Protein AF-A0A917CHM8-F1 (afdb_monomer_lite)

Structure (mmCIF, N/CA/C/O backbone):
data_AF-A0A917CHM8-F1
#
_entry.id   AF-A0A917CHM8-F1
#
loop_
_atom_site.group_PDB
_atom_site.id
_atom_site.type_symbol
_atom_site.label_atom_id
_atom_site.label_alt_id
_atom_site.label_comp_id
_atom_site.label_asym_id
_atom_site.label_entity_id
_atom_site.label_seq_id
_atom_site.pdbx_PDB_ins_code
_atom_site.Cartn_x
_atom_site.Cartn_y
_atom_site.Cartn_z
_atom_site.occupancy
_atom_site.B_iso_or_equiv
_atom_site.auth_seq_id
_atom_site.auth_comp_id
_atom_site.auth_asym_id
_atom_site.auth_atom_id
_atom_site.pdbx_PDB_model_num
ATOM 1 N N . MET A 1 1 ? -45.037 21.610 4.551 1.00 57.22 1 MET A N 1
ATOM 2 C CA . MET A 1 1 ? -44.142 21.256 3.425 1.00 57.22 1 MET A CA 1
ATOM 3 C C . MET A 1 1 ? -42.788 20.713 3.925 1.00 57.22 1 MET A C 1
ATOM 5 O O . MET A 1 1 ? -41.813 20.756 3.195 1.00 57.22 1 MET A O 1
ATOM 9 N N . GLU A 1 2 ? -42.733 20.136 5.136 1.00 64.31 2 GLU A N 1
ATOM 10 C CA . GLU A 1 2 ? -41.495 19.775 5.859 1.00 64.31 2 GLU A CA 1
ATOM 11 C C . GLU A 1 2 ? -41.198 18.253 6.057 1.00 64.31 2 GLU A C 1
ATOM 13 O O . GLU A 1 2 ? -40.386 17.931 6.912 1.00 64.31 2 GLU A O 1
ATOM 18 N N . PRO A 1 3 ? -41.787 17.264 5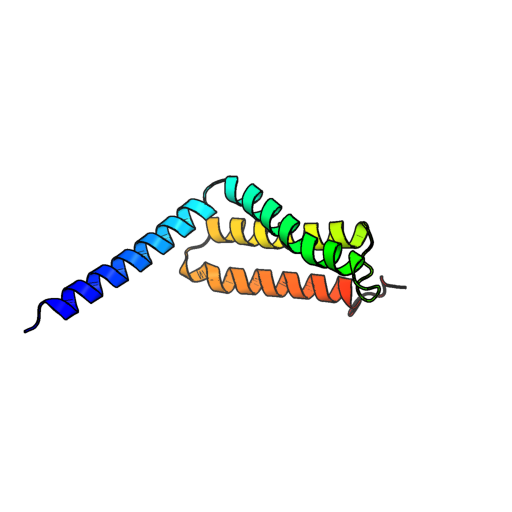.339 1.00 74.00 3 PRO A N 1
ATOM 19 C CA . PRO A 1 3 ? -41.425 15.851 5.559 1.00 74.00 3 PRO A CA 1
ATOM 20 C C . PRO A 1 3 ? -40.211 15.370 4.738 1.00 74.00 3 PRO A C 1
ATOM 22 O O . PRO A 1 3 ? -39.499 14.469 5.168 1.00 74.00 3 PRO A O 1
ATOM 25 N N . ALA A 1 4 ? -39.931 15.963 3.571 1.00 66.94 4 ALA A N 1
ATOM 26 C CA . ALA A 1 4 ? -38.923 15.436 2.641 1.00 66.94 4 ALA A CA 1
ATOM 27 C C . ALA A 1 4 ? -37.469 15.631 3.121 1.00 66.94 4 ALA A C 1
ATOM 29 O O . ALA A 1 4 ? -36.630 14.752 2.931 1.00 66.94 4 ALA A O 1
ATOM 30 N N . ALA A 1 5 ? -37.175 16.756 3.781 1.00 64.06 5 ALA A N 1
ATOM 31 C CA . ALA A 1 5 ? -35.830 17.060 4.274 1.00 64.06 5 ALA A CA 1
ATOM 32 C C . ALA A 1 5 ? -35.411 16.147 5.444 1.00 64.06 5 ALA A C 1
ATOM 34 O O . ALA A 1 5 ? -34.264 15.705 5.504 1.00 64.06 5 ALA A O 1
ATOM 35 N N . ALA A 1 6 ? -36.347 15.802 6.336 1.00 66.56 6 ALA A N 1
ATOM 36 C CA . ALA A 1 6 ? -36.086 14.915 7.469 1.00 66.56 6 ALA A CA 1
ATOM 37 C C . ALA A 1 6 ? -35.849 13.458 7.026 1.00 66.56 6 ALA A C 1
ATOM 39 O O . ALA A 1 6 ? -34.956 12.788 7.545 1.00 66.56 6 ALA A O 1
ATOM 40 N N . THR A 1 7 ? -36.595 12.976 6.026 1.00 72.50 7 THR A N 1
ATOM 41 C CA . THR A 1 7 ? -36.411 11.625 5.470 1.00 72.50 7 THR A CA 1
ATOM 42 C C . THR A 1 7 ? -35.063 11.470 4.761 1.00 72.50 7 THR A C 1
ATOM 44 O O . THR A 1 7 ? -34.392 10.460 4.964 1.00 72.50 7 THR A O 1
ATOM 47 N N . ALA A 1 8 ? -34.627 12.478 3.997 1.00 67.38 8 ALA A N 1
ATOM 48 C CA . ALA A 1 8 ? -33.329 12.455 3.317 1.00 67.38 8 ALA A CA 1
ATOM 49 C C . ALA A 1 8 ? -32.142 12.499 4.299 1.00 67.38 8 ALA A C 1
ATOM 51 O O . ALA A 1 8 ? -31.131 11.831 4.091 1.00 67.38 8 ALA A O 1
ATOM 52 N N . ALA A 1 9 ? -32.263 13.242 5.405 1.00 69.12 9 ALA A N 1
ATOM 53 C CA . ALA A 1 9 ? -31.219 13.288 6.427 1.00 69.12 9 ALA A CA 1
ATOM 54 C C . ALA A 1 9 ? -31.016 11.922 7.112 1.00 69.12 9 ALA A C 1
ATOM 56 O O . ALA A 1 9 ? -29.873 11.500 7.302 1.00 69.12 9 ALA A O 1
ATOM 57 N N . HIS A 1 10 ? -32.107 11.210 7.426 1.00 69.62 10 HIS A N 1
ATOM 58 C CA . HIS A 1 10 ? -32.069 9.875 8.035 1.00 69.62 10 HIS A CA 1
ATOM 59 C C . HIS A 1 10 ? -31.523 8.787 7.098 1.00 69.62 10 HIS A C 1
ATOM 61 O O . HIS A 1 10 ? -30.826 7.882 7.562 1.00 69.62 10 HIS A O 1
ATOM 67 N N . SER A 1 11 ? -31.800 8.860 5.791 1.00 69.50 11 SER A N 1
ATOM 68 C CA . SER A 1 11 ? -31.270 7.883 4.830 1.00 69.50 11 SER A CA 1
ATOM 69 C C . SER A 1 11 ? -29.759 8.032 4.639 1.00 69.50 11 SER A C 1
ATOM 71 O O . SER A 1 11 ? -29.042 7.037 4.687 1.00 69.50 11 SER A O 1
ATOM 73 N N . VAL A 1 12 ? -29.253 9.265 4.534 1.00 73.19 12 VAL A N 1
ATOM 74 C CA . VAL A 1 12 ? -27.811 9.538 4.373 1.00 73.19 12 VAL A CA 1
ATOM 75 C C . VAL A 1 12 ? -27.007 9.107 5.608 1.00 73.19 12 VAL A C 1
ATOM 77 O O . VAL A 1 12 ? -25.908 8.562 5.485 1.00 73.19 12 VAL A O 1
ATOM 80 N N . THR A 1 13 ? -27.556 9.278 6.817 1.00 78.88 13 THR A N 1
ATOM 81 C CA . THR A 1 13 ? -26.904 8.784 8.047 1.00 78.88 13 THR A CA 1
ATOM 82 C C . THR A 1 13 ? -26.919 7.258 8.142 1.00 78.88 13 THR A C 1
ATOM 84 O O . THR A 1 13 ? -25.944 6.664 8.615 1.00 78.88 13 THR A O 1
ATOM 87 N N . ALA A 1 14 ? -27.986 6.607 7.673 1.00 80.06 14 ALA A N 1
ATOM 88 C CA . ALA A 1 14 ? -28.068 5.150 7.640 1.00 80.06 14 ALA A CA 1
ATOM 89 C C . ALA A 1 14 ? -27.047 4.553 6.659 1.00 80.06 14 ALA A C 1
ATOM 91 O O . ALA A 1 14 ? -26.322 3.630 7.029 1.00 80.06 14 ALA A O 1
ATOM 92 N N . GLU A 1 15 ? -26.915 5.118 5.457 1.00 79.38 15 GLU A N 1
ATOM 93 C CA . GLU A 1 15 ? -25.920 4.696 4.463 1.00 79.38 15 GLU A CA 1
ATOM 94 C C . GLU A 1 15 ? -24.488 4.820 4.994 1.00 79.38 15 GLU A C 1
ATOM 96 O O . GLU A 1 15 ? -23.721 3.858 4.928 1.00 79.38 15 GLU A O 1
ATOM 101 N N . GLY A 1 16 ? -24.140 5.953 5.614 1.00 77.56 16 GLY A N 1
ATOM 102 C CA . GLY A 1 16 ? -22.827 6.131 6.242 1.00 77.56 16 GLY A CA 1
ATOM 103 C C . GLY A 1 16 ? -22.544 5.088 7.330 1.00 77.56 16 GLY A C 1
ATOM 104 O O . GLY A 1 16 ? -21.461 4.502 7.375 1.00 77.56 16 GLY A O 1
ATOM 105 N N . THR A 1 17 ? -23.542 4.787 8.164 1.00 82.88 17 THR A N 1
ATOM 106 C CA . THR A 1 17 ? -23.425 3.772 9.224 1.00 82.88 17 THR A CA 1
ATOM 107 C C . THR A 1 17 ? -23.243 2.364 8.652 1.00 82.88 17 THR A C 1
ATOM 109 O O . THR A 1 17 ? -22.406 1.596 9.134 1.00 82.88 17 THR A O 1
ATOM 112 N N . LEU A 1 18 ? -23.985 2.023 7.594 1.00 85.50 18 LEU A N 1
ATOM 113 C CA . LEU A 1 18 ? -23.887 0.730 6.914 1.00 85.50 18 LEU A CA 1
ATOM 114 C C . LEU A 1 18 ? -22.521 0.539 6.248 1.00 85.50 18 LEU A C 1
ATOM 116 O O . LEU A 1 18 ? -21.941 -0.544 6.344 1.00 85.50 18 LEU A O 1
ATOM 120 N N . MET A 1 19 ? -21.977 1.588 5.630 1.00 83.56 19 MET A N 1
ATOM 121 C CA . MET A 1 19 ? -20.655 1.555 4.999 1.00 83.56 19 MET A CA 1
ATOM 122 C C . MET A 1 19 ? -19.541 1.334 6.027 1.00 83.56 19 MET A C 1
ATOM 124 O O . MET A 1 19 ? -18.660 0.496 5.820 1.00 83.56 19 MET A O 1
ATOM 128 N N . ILE A 1 20 ? -19.611 2.010 7.175 1.00 81.31 20 ILE A N 1
ATOM 129 C CA . ILE A 1 20 ? -18.669 1.820 8.287 1.00 81.31 20 ILE A CA 1
ATOM 130 C C . ILE A 1 20 ? -18.762 0.392 8.849 1.00 81.31 20 ILE A C 1
ATOM 132 O O . ILE A 1 20 ? -17.741 -0.269 9.065 1.00 81.31 20 ILE A O 1
ATOM 136 N N . ALA A 1 21 ? -19.979 -0.129 9.028 1.00 81.38 21 ALA A N 1
ATOM 137 C CA . ALA A 1 21 ? -20.197 -1.496 9.496 1.00 81.38 21 ALA A CA 1
ATOM 138 C C . ALA A 1 21 ? -19.661 -2.544 8.504 1.00 81.38 21 ALA A C 1
ATOM 140 O O . ALA A 1 21 ? -19.018 -3.516 8.915 1.00 81.38 21 ALA A O 1
ATOM 141 N N . ALA A 1 22 ? -19.866 -2.339 7.200 1.00 81.06 22 ALA A N 1
ATOM 142 C CA . ALA A 1 22 ? -19.322 -3.197 6.151 1.00 81.06 22 ALA A CA 1
ATOM 143 C C . ALA A 1 22 ? -17.785 -3.167 6.134 1.00 81.06 22 ALA A C 1
ATOM 145 O O . ALA A 1 22 ? -17.151 -4.225 6.086 1.00 81.06 22 ALA A O 1
ATOM 146 N N . ALA A 1 23 ? -17.181 -1.983 6.261 1.00 78.75 23 ALA A N 1
ATOM 147 C CA . ALA A 1 23 ? -15.732 -1.826 6.361 1.00 78.75 23 ALA A CA 1
ATOM 148 C C . ALA A 1 23 ? -15.163 -2.546 7.598 1.00 78.75 23 ALA A C 1
ATOM 150 O O . ALA A 1 23 ? -14.188 -3.288 7.484 1.00 78.75 23 ALA A O 1
ATOM 151 N N . ASN A 1 24 ? -15.807 -2.421 8.764 1.00 80.94 24 ASN A N 1
ATOM 152 C CA . ASN A 1 24 ? -15.432 -3.172 9.968 1.00 80.94 24 ASN A CA 1
ATOM 153 C C . ASN A 1 24 ? -15.507 -4.681 9.755 1.00 80.94 24 ASN A C 1
ATOM 155 O O . ASN A 1 24 ? -14.577 -5.408 10.109 1.00 80.94 24 ASN A O 1
ATOM 159 N N . LYS A 1 25 ? -16.592 -5.153 9.136 1.00 82.12 25 LYS A N 1
ATOM 160 C CA . LYS A 1 25 ? -16.796 -6.575 8.850 1.00 82.12 25 LYS A CA 1
ATOM 161 C C . LYS A 1 25 ? -15.710 -7.135 7.933 1.00 82.12 25 LYS A C 1
ATOM 163 O O . LYS A 1 25 ? -15.257 -8.256 8.157 1.00 82.12 25 LYS A O 1
ATOM 168 N N . LEU A 1 26 ? -15.279 -6.366 6.933 1.00 81.00 26 LEU A N 1
ATOM 169 C CA . LEU A 1 26 ? -14.166 -6.735 6.055 1.00 81.00 26 LEU A CA 1
ATOM 170 C C . LEU A 1 26 ? -12.841 -6.782 6.824 1.00 81.00 26 LEU A C 1
ATOM 172 O O . LEU A 1 26 ? -12.155 -7.800 6.774 1.00 81.00 26 LEU A O 1
ATOM 176 N N . LEU A 1 27 ? -12.514 -5.736 7.589 1.00 79.44 27 LEU A N 1
ATOM 177 C CA . LEU A 1 27 ? -11.254 -5.644 8.338 1.00 79.44 27 LEU A CA 1
ATOM 178 C C . LEU A 1 27 ? -11.096 -6.751 9.390 1.00 79.44 27 LEU A C 1
ATOM 180 O O . LEU A 1 27 ? -9.992 -7.268 9.578 1.00 79.44 27 LEU A O 1
ATOM 184 N N . MET A 1 28 ? -12.177 -7.138 10.069 1.00 81.62 28 MET A N 1
ATOM 185 C CA . MET A 1 28 ? -12.150 -8.141 11.144 1.00 81.62 28 MET A CA 1
ATOM 186 C C . MET A 1 28 ? -12.064 -9.586 10.636 1.00 81.62 28 MET A C 1
ATOM 188 O 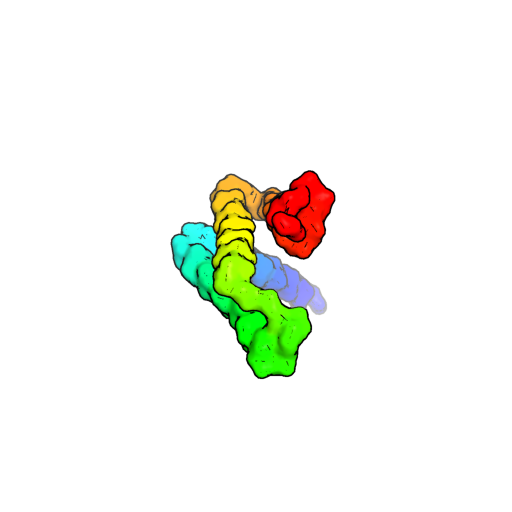O . MET A 1 28 ? -11.762 -10.490 11.412 1.00 81.62 28 MET A O 1
ATOM 192 N N . HIS A 1 29 ? -12.301 -9.833 9.347 1.00 84.81 29 HIS A N 1
ATOM 193 C CA . HIS A 1 29 ? -12.309 -11.181 8.794 1.00 84.81 29 HIS A CA 1
ATOM 194 C C . HIS A 1 29 ? -10.942 -11.552 8.198 1.00 84.81 29 HIS A C 1
ATOM 196 O O . HIS A 1 29 ? -10.310 -10.749 7.518 1.00 84.81 29 HIS A O 1
ATOM 202 N N . ASN A 1 30 ? -10.477 -12.791 8.384 1.00 88.12 30 ASN A N 1
ATOM 203 C CA . ASN A 1 30 ? -9.152 -13.213 7.896 1.00 88.12 30 ASN A CA 1
ATOM 204 C C . ASN A 1 30 ? -9.020 -13.214 6.363 1.00 88.12 30 ASN A C 1
ATOM 206 O O . ASN A 1 30 ? -7.909 -13.126 5.850 1.00 88.12 30 ASN A O 1
ATOM 210 N N . ARG A 1 31 ? -10.140 -13.216 5.625 1.00 88.00 31 ARG A N 1
ATOM 211 C CA . ARG A 1 31 ? -10.141 -13.044 4.158 1.00 88.00 31 ARG A CA 1
ATOM 212 C C . ARG A 1 31 ? -9.556 -11.704 3.717 1.00 88.00 31 ARG A C 1
ATOM 214 O O . ARG A 1 31 ? -9.163 -11.599 2.563 1.00 88.00 31 ARG A O 1
ATOM 221 N N . VAL A 1 32 ? -9.472 -10.703 4.598 1.00 91.56 32 VAL A N 1
ATOM 222 C CA . VAL A 1 32 ? -8.840 -9.419 4.266 1.00 91.56 32 VAL A CA 1
ATOM 223 C C . VAL A 1 32 ? -7.391 -9.598 3.810 1.00 91.56 32 VAL A C 1
ATOM 225 O O . VAL A 1 32 ? -6.972 -8.916 2.888 1.00 91.56 32 VAL A O 1
ATOM 228 N N . PHE A 1 33 ? -6.654 -10.564 4.370 1.00 91.31 33 PHE A N 1
ATOM 229 C CA . PHE A 1 33 ? -5.278 -10.844 3.955 1.00 91.31 33 PHE A CA 1
ATOM 230 C C . PHE A 1 33 ? -5.211 -11.475 2.562 1.00 91.31 33 PHE A C 1
ATOM 232 O O . PHE A 1 33 ? -4.319 -11.148 1.791 1.00 91.31 33 PHE A O 1
ATOM 239 N N . ALA A 1 34 ? -6.181 -12.322 2.205 1.00 92.56 34 ALA A N 1
ATOM 240 C CA . ALA A 1 34 ? -6.279 -12.869 0.852 1.00 92.56 34 ALA A CA 1
ATOM 241 C C . ALA A 1 34 ? -6.621 -11.775 -0.171 1.00 92.56 34 ALA A C 1
ATOM 243 O O . ALA A 1 34 ? -6.028 -11.729 -1.244 1.00 92.56 34 ALA A O 1
ATOM 244 N N . TRP A 1 35 ? -7.529 -10.859 0.181 1.00 92.69 35 TRP A N 1
ATOM 245 C CA . TRP A 1 35 ? -7.839 -9.693 -0.650 1.00 92.69 35 TRP A CA 1
ATOM 246 C C . TRP A 1 35 ? -6.656 -8.733 -0.779 1.00 92.69 35 TRP A C 1
ATOM 248 O O . TRP A 1 35 ? -6.419 -8.233 -1.870 1.00 92.69 35 TRP A O 1
ATOM 258 N N . LEU A 1 36 ? -5.894 -8.513 0.297 1.00 93.94 36 LEU A N 1
ATOM 259 C CA . LEU A 1 36 ? -4.653 -7.739 0.266 1.00 93.94 36 LEU A CA 1
ATOM 260 C C . LEU A 1 36 ? -3.620 -8.387 -0.654 1.00 93.94 36 LEU A C 1
ATOM 262 O O . LEU A 1 36 ? -3.094 -7.711 -1.524 1.00 93.94 36 LEU A O 1
ATOM 266 N N . ALA A 1 37 ? -3.377 -9.692 -0.515 1.00 93.06 37 ALA A N 1
ATOM 267 C CA . ALA A 1 37 ? -2.451 -10.420 -1.380 1.00 93.06 37 ALA A CA 1
ATOM 268 C C . ALA A 1 37 ? -2.879 -10.355 -2.855 1.00 93.06 37 ALA A C 1
ATOM 270 O O . ALA A 1 37 ? -2.048 -10.116 -3.730 1.00 93.06 37 ALA A O 1
ATOM 271 N N . LEU A 1 38 ? -4.179 -10.504 -3.130 1.00 94.94 38 LEU A N 1
ATOM 272 C CA . LEU A 1 38 ? -4.724 -10.368 -4.478 1.00 94.94 38 LEU A CA 1
ATOM 273 C C . LEU A 1 38 ? -4.542 -8.944 -5.017 1.00 94.94 38 LEU A C 1
ATOM 275 O O . LEU A 1 38 ? -4.094 -8.781 -6.146 1.00 94.94 38 LEU A O 1
ATOM 279 N N . ALA A 1 39 ? -4.853 -7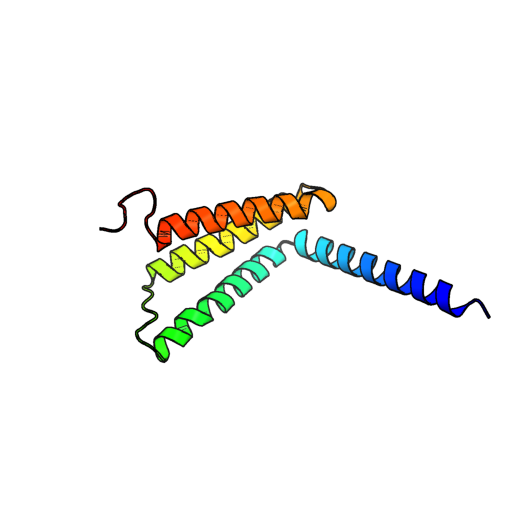.922 -4.218 1.00 94.69 39 ALA A N 1
ATOM 280 C CA . ALA A 1 39 ? -4.681 -6.524 -4.600 1.00 94.69 39 ALA A CA 1
ATOM 281 C C . ALA A 1 39 ? -3.208 -6.187 -4.870 1.00 94.69 39 ALA A C 1
ATOM 283 O O . ALA A 1 39 ? -2.916 -5.548 -5.877 1.00 94.69 39 ALA A O 1
ATOM 284 N N . THR A 1 40 ? -2.284 -6.668 -4.033 1.00 95.31 40 THR A N 1
ATOM 285 C CA . THR A 1 40 ? -0.838 -6.551 -4.261 1.00 95.31 40 THR A CA 1
ATOM 286 C C . THR A 1 40 ? -0.440 -7.201 -5.583 1.00 95.31 40 THR A C 1
ATOM 288 O O . THR A 1 40 ? 0.244 -6.574 -6.386 1.00 95.31 40 THR A O 1
ATOM 291 N N . GLY A 1 41 ? -0.901 -8.428 -5.846 1.00 94.44 41 GLY A N 1
ATOM 292 C CA . GLY A 1 41 ? -0.620 -9.128 -7.100 1.00 94.44 41 GLY A CA 1
ATOM 293 C C . GLY A 1 41 ? -1.139 -8.367 -8.319 1.00 94.44 41 GLY A C 1
ATOM 294 O O . GLY A 1 41 ? -0.390 -8.147 -9.262 1.00 94.44 41 GLY A O 1
ATOM 295 N N . VAL A 1 42 ? -2.388 -7.896 -8.276 1.00 96.12 42 VAL A N 1
ATOM 296 C CA . VAL A 1 42 ? -2.995 -7.096 -9.353 1.00 96.12 42 VAL A CA 1
ATOM 297 C C . VAL A 1 42 ? -2.238 -5.786 -9.575 1.00 96.12 42 VAL A C 1
ATOM 299 O O . VAL A 1 42 ? -2.034 -5.392 -10.719 1.00 96.12 42 VAL A O 1
ATOM 302 N N . LEU A 1 43 ? -1.788 -5.126 -8.508 1.00 94.75 43 LEU A N 1
ATOM 303 C CA . LEU A 1 43 ? -1.012 -3.893 -8.613 1.00 94.75 43 LEU A CA 1
ATOM 304 C C . LEU A 1 43 ? 0.348 -4.136 -9.284 1.00 94.75 43 LEU A C 1
ATOM 306 O O . LEU A 1 43 ? 0.755 -3.352 -10.137 1.00 94.75 43 LEU A O 1
ATOM 310 N N . LEU A 1 44 ? 1.011 -5.251 -8.966 1.00 94.38 44 LEU A N 1
ATOM 311 C CA . LEU A 1 44 ? 2.264 -5.662 -9.607 1.00 94.38 44 LEU A CA 1
ATOM 312 C C . LEU A 1 44 ? 2.091 -6.128 -11.059 1.00 94.38 44 LEU A C 1
ATOM 314 O O . LEU A 1 44 ? 3.063 -6.144 -11.809 1.00 94.38 44 LEU A O 1
ATOM 318 N N . LEU A 1 45 ? 0.875 -6.443 -11.513 1.00 94.50 45 LEU A N 1
ATOM 319 C CA . LEU A 1 45 ? 0.654 -6.689 -12.941 1.00 94.50 45 LEU A CA 1
ATOM 320 C C . LEU A 1 45 ? 0.893 -5.432 -13.782 1.00 94.50 45 LEU A C 1
ATOM 322 O O . LEU A 1 45 ? 1.223 -5.562 -14.954 1.00 94.50 45 LEU A O 1
ATOM 326 N N . ILE A 1 46 ? 0.763 -4.231 -13.210 1.00 94.38 46 ILE A N 1
ATOM 327 C CA . ILE A 1 46 ? 1.000 -2.978 -13.935 1.00 94.38 46 ILE A CA 1
ATOM 328 C C . ILE A 1 46 ? 2.441 -2.906 -14.466 1.00 94.38 46 ILE A C 1
ATOM 330 O O . ILE A 1 46 ? 2.592 -2.814 -15.685 1.00 94.38 46 ILE A O 1
ATOM 334 N N . PRO A 1 47 ? 3.495 -2.984 -13.625 1.00 92.12 47 PRO A N 1
ATOM 335 C CA . PRO A 1 47 ? 4.870 -2.997 -14.116 1.00 92.12 47 PRO A CA 1
ATOM 336 C C . PRO A 1 47 ? 5.142 -4.217 -14.996 1.00 92.12 47 PRO A C 1
ATOM 338 O O . PRO A 1 47 ? 5.719 -4.055 -16.063 1.00 92.12 47 PRO A O 1
ATOM 341 N N . LEU A 1 48 ? 4.641 -5.407 -14.642 1.00 92.69 48 LEU A N 1
ATOM 342 C CA . LEU A 1 48 ? 4.850 -6.615 -15.451 1.00 92.69 48 LEU A CA 1
ATOM 343 C C . LEU A 1 48 ? 4.347 -6.453 -16.893 1.00 92.69 48 LEU A C 1
ATOM 345 O O . LEU A 1 48 ? 5.023 -6.853 -17.841 1.00 92.69 48 LEU A O 1
ATOM 349 N N . VAL A 1 49 ? 3.160 -5.864 -17.052 1.00 94.88 49 VAL A N 1
ATOM 350 C CA . VAL A 1 49 ? 2.564 -5.560 -18.354 1.00 94.88 49 VAL A CA 1
ATOM 351 C C . VAL A 1 49 ? 3.315 -4.413 -19.030 1.00 94.88 49 VAL A C 1
ATOM 353 O O . VAL A 1 49 ? 3.589 -4.508 -20.221 1.00 94.88 49 VAL A O 1
ATOM 356 N N . ALA A 1 50 ? 3.698 -3.363 -18.298 1.00 93.56 50 ALA A N 1
ATOM 357 C CA . ALA A 1 50 ? 4.460 -2.238 -18.841 1.00 93.56 50 ALA A CA 1
ATOM 358 C C . ALA A 1 50 ? 5.803 -2.676 -19.450 1.00 93.56 50 ALA A C 1
ATOM 360 O O . ALA A 1 50 ? 6.123 -2.245 -20.557 1.00 93.56 50 ALA A O 1
ATOM 361 N N . MET A 1 51 ? 6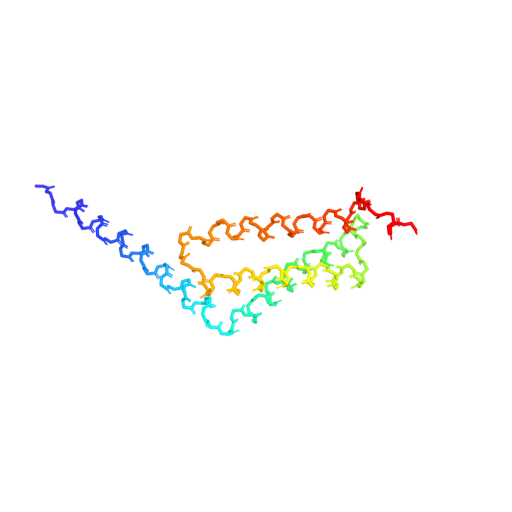.522 -3.600 -18.805 1.00 94.44 51 MET A N 1
ATOM 362 C CA . MET A 1 51 ? 7.767 -4.191 -19.324 1.00 94.44 51 MET A CA 1
ATOM 363 C C . MET A 1 51 ? 7.589 -4.906 -20.672 1.00 94.44 51 MET A C 1
ATOM 365 O O . MET A 1 51 ? 8.549 -5.078 -21.415 1.00 94.44 51 MET A O 1
ATOM 369 N N . GLN A 1 52 ? 6.365 -5.324 -21.019 1.00 93.25 52 GLN A N 1
ATOM 370 C CA . GLN A 1 52 ? 6.089 -5.928 -22.330 1.00 93.25 52 GLN A CA 1
ATOM 371 C C . GLN A 1 52 ? 5.970 -4.884 -23.449 1.00 93.25 52 GLN A C 1
ATOM 373 O O . GLN A 1 52 ? 6.022 -5.240 -24.626 1.00 93.25 52 GLN A O 1
ATOM 378 N N . PHE A 1 53 ? 5.781 -3.609 -23.099 1.00 94.56 53 PHE A N 1
ATOM 379 C CA . PHE A 1 53 ? 5.564 -2.515 -24.046 1.00 94.56 53 PHE A CA 1
ATOM 380 C C . PHE A 1 53 ? 6.717 -1.510 -24.091 1.00 94.56 53 PHE A C 1
ATOM 382 O O . PHE A 1 53 ? 6.891 -0.849 -25.114 1.00 94.56 53 PHE A O 1
ATOM 389 N N . THR A 1 54 ? 7.493 -1.372 -23.014 1.00 92.69 54 THR A N 1
ATOM 390 C CA . THR A 1 54 ? 8.603 -0.417 -22.922 1.00 92.69 54 THR A CA 1
ATOM 391 C C . THR A 1 54 ? 9.786 -0.994 -22.152 1.00 92.69 54 THR A C 1
ATOM 393 O O . THR A 1 54 ? 9.602 -1.744 -21.199 1.00 92.69 54 THR A O 1
ATOM 396 N N . ALA A 1 55 ? 10.996 -0.596 -22.552 1.00 88.62 55 ALA A N 1
ATOM 397 C CA . ALA A 1 55 ? 12.234 -0.870 -21.821 1.00 88.62 55 ALA A CA 1
ATOM 398 C C . ALA A 1 55 ? 12.514 0.165 -20.711 1.00 88.62 55 ALA A C 1
ATOM 400 O O . ALA A 1 55 ? 13.515 0.061 -20.014 1.00 88.62 55 ALA A O 1
ATOM 401 N N . GLU A 1 56 ? 11.664 1.188 -20.557 1.00 89.50 56 GLU A N 1
ATOM 402 C CA . GLU A 1 56 ? 11.794 2.199 -19.493 1.00 89.50 56 GLU A CA 1
ATOM 403 C C . GLU A 1 56 ? 11.452 1.643 -18.105 1.00 89.50 56 GLU A C 1
ATOM 405 O O . GLU A 1 56 ? 11.915 2.164 -17.093 1.00 89.50 56 GLU A O 1
ATOM 410 N N . VAL A 1 57 ? 10.634 0.590 -18.055 1.00 90.31 57 VAL A N 1
ATOM 411 C CA . VAL A 1 57 ? 10.395 -0.192 -16.843 1.00 90.31 57 VAL A CA 1
ATOM 412 C C . VAL A 1 57 ? 11.237 -1.450 -16.981 1.00 90.31 57 VAL A C 1
ATOM 414 O O . VAL A 1 57 ? 11.003 -2.233 -17.895 1.00 90.31 57 VAL A O 1
ATOM 417 N N . ASP A 1 58 ? 12.211 -1.628 -16.098 1.00 90.06 58 ASP A N 1
ATOM 418 C CA . ASP A 1 58 ? 13.093 -2.797 -16.087 1.00 90.06 58 ASP A CA 1
ATOM 419 C C . ASP A 1 58 ? 13.199 -3.334 -14.659 1.00 90.06 58 ASP A C 1
ATOM 421 O O . ASP A 1 58 ? 14.125 -3.009 -13.924 1.00 90.06 58 ASP A O 1
ATOM 425 N N . TRP A 1 59 ? 12.155 -4.043 -14.220 1.00 91.12 59 TRP A N 1
ATOM 426 C CA . TRP A 1 59 ? 12.105 -4.657 -12.893 1.00 91.12 59 TRP A CA 1
ATOM 427 C C . TRP A 1 59 ? 12.564 -6.105 -12.975 1.00 91.12 59 TRP A C 1
ATOM 429 O O . TRP A 1 59 ? 12.020 -6.899 -13.752 1.00 91.12 59 TRP A O 1
ATOM 439 N N . ASP A 1 60 ? 13.515 -6.478 -12.132 1.00 91.19 60 ASP A N 1
ATOM 440 C CA . ASP A 1 60 ? 13.916 -7.867 -11.984 1.00 91.19 60 ASP A CA 1
ATOM 441 C C . ASP A 1 60 ? 12.946 -8.628 -11.055 1.00 91.19 60 ASP A C 1
ATOM 443 O O . ASP A 1 60 ? 12.021 -8.077 -10.453 1.00 91.19 60 ASP A O 1
ATOM 447 N N . ALA A 1 61 ? 13.139 -9.942 -10.916 1.00 90.62 61 ALA A N 1
ATOM 448 C CA . ALA A 1 61 ? 12.311 -10.742 -10.011 1.00 90.62 61 ALA A CA 1
ATOM 449 C C . ALA A 1 61 ? 12.413 -10.283 -8.540 1.00 90.62 61 ALA A C 1
ATOM 451 O O . ALA A 1 61 ? 11.458 -10.447 -7.774 1.00 90.62 61 ALA A O 1
ATOM 452 N N . THR A 1 62 ? 13.554 -9.721 -8.145 1.00 88.62 62 THR A N 1
ATOM 453 C CA . THR A 1 62 ? 13.815 -9.204 -6.801 1.00 88.62 62 THR A CA 1
ATOM 454 C C . THR A 1 62 ? 12.958 -7.974 -6.526 1.00 88.62 62 THR A C 1
ATOM 456 O O . THR A 1 62 ? 12.323 -7.918 -5.473 1.00 88.62 62 THR A O 1
ATOM 459 N N . ASP A 1 63 ? 12.834 -7.055 -7.479 1.00 90.19 63 ASP A N 1
ATOM 460 C CA . ASP A 1 63 ? 12.007 -5.851 -7.397 1.00 90.19 63 ASP A CA 1
ATOM 461 C C . ASP A 1 63 ? 10.538 -6.205 -7.160 1.00 90.19 63 ASP A C 1
ATOM 463 O O . ASP A 1 63 ? 9.884 -5.644 -6.276 1.00 90.19 63 ASP A O 1
ATOM 467 N N . PHE A 1 64 ? 10.022 -7.210 -7.876 1.00 92.31 64 PHE A N 1
ATOM 468 C CA . PHE A 1 64 ? 8.664 -7.714 -7.656 1.00 92.31 64 PHE A CA 1
ATOM 469 C C . PHE A 1 64 ? 8.474 -8.292 -6.250 1.00 92.31 64 PHE A C 1
ATOM 471 O O . PHE A 1 64 ? 7.444 -8.044 -5.616 1.00 92.31 64 PHE A O 1
ATOM 478 N N . ILE A 1 65 ? 9.449 -9.053 -5.746 1.00 93.44 65 ILE A N 1
ATOM 479 C CA . ILE A 1 65 ? 9.392 -9.639 -4.400 1.00 93.44 65 ILE A CA 1
ATOM 480 C C . ILE A 1 65 ? 9.467 -8.544 -3.333 1.00 93.44 65 ILE A C 1
ATOM 482 O O . ILE A 1 65 ? 8.669 -8.553 -2.393 1.00 93.44 65 ILE A O 1
ATOM 486 N N . VAL A 1 66 ? 10.389 -7.594 -3.481 1.00 92.12 66 VAL A N 1
ATOM 487 C CA . VAL A 1 66 ? 10.607 -6.490 -2.542 1.00 92.12 66 VAL A CA 1
ATOM 488 C C . VAL A 1 66 ? 9.389 -5.574 -2.512 1.00 92.12 66 VAL A C 1
ATOM 490 O O . VAL A 1 66 ? 8.819 -5.353 -1.443 1.00 92.12 66 VAL A O 1
ATOM 493 N N . MET A 1 67 ? 8.923 -5.103 -3.669 1.00 93.56 67 MET A N 1
ATOM 494 C CA . MET A 1 67 ? 7.747 -4.237 -3.769 1.00 93.56 67 MET A CA 1
ATOM 495 C C . MET A 1 67 ? 6.476 -4.963 -3.309 1.00 93.56 67 MET A C 1
ATOM 497 O O . MET A 1 67 ? 5.673 -4.409 -2.553 1.00 93.56 67 MET A O 1
ATOM 501 N N . GLY A 1 68 ? 6.300 -6.227 -3.701 1.00 94.44 68 GLY A N 1
ATOM 502 C CA . GLY A 1 68 ? 5.178 -7.052 -3.256 1.00 94.44 68 GLY A CA 1
ATOM 503 C C . GLY A 1 68 ? 5.165 -7.252 -1.745 1.00 94.44 68 GLY A C 1
ATOM 504 O O . GLY A 1 68 ? 4.136 -7.042 -1.095 1.00 94.44 68 GLY A O 1
ATOM 505 N N . GLY A 1 69 ? 6.320 -7.589 -1.172 1.00 95.19 69 GLY A N 1
ATOM 506 C CA . GLY A 1 69 ? 6.516 -7.696 0.268 1.00 95.19 69 GLY A CA 1
ATOM 507 C C . GLY A 1 69 ? 6.221 -6.380 0.980 1.00 95.19 69 GLY A C 1
ATOM 508 O O . GLY A 1 69 ? 5.518 -6.382 1.991 1.00 95.19 69 GLY A O 1
ATOM 509 N N . LEU A 1 70 ? 6.673 -5.253 0.429 1.00 94.38 70 LEU A N 1
ATOM 510 C CA . LEU A 1 70 ? 6.474 -3.928 1.006 1.00 94.38 70 LEU A CA 1
ATOM 511 C C . LEU A 1 70 ? 4.989 -3.537 1.048 1.00 94.38 70 LEU A C 1
ATOM 513 O O . LEU A 1 70 ? 4.478 -3.179 2.113 1.00 94.38 70 LEU A O 1
ATOM 517 N N . ILE A 1 71 ? 4.272 -3.671 -0.072 1.00 94.75 71 ILE A N 1
ATOM 518 C CA . ILE A 1 71 ? 2.834 -3.367 -0.167 1.00 94.75 71 ILE A CA 1
ATOM 519 C C . ILE A 1 71 ? 2.032 -4.287 0.759 1.00 94.75 71 ILE A C 1
ATOM 521 O O . ILE A 1 71 ? 1.191 -3.822 1.536 1.00 94.75 71 ILE A O 1
ATOM 525 N N . PHE A 1 72 ? 2.296 -5.596 0.707 1.00 95.25 72 PHE A N 1
ATOM 526 C CA . PHE A 1 72 ? 1.574 -6.572 1.521 1.00 95.25 72 PHE A CA 1
ATOM 527 C C . PHE A 1 72 ? 1.821 -6.362 3.019 1.00 95.25 72 PHE A C 1
ATOM 529 O O . PHE A 1 72 ? 0.880 -6.422 3.816 1.00 95.25 72 PHE A O 1
ATOM 536 N N . THR A 1 73 ? 3.065 -6.075 3.409 1.00 95.50 73 THR A N 1
ATOM 537 C CA . THR A 1 73 ? 3.433 -5.815 4.807 1.00 95.50 73 THR A CA 1
ATOM 538 C C . THR A 1 73 ? 2.788 -4.530 5.304 1.00 95.50 73 THR A C 1
ATOM 540 O O . THR A 1 73 ? 2.140 -4.554 6.349 1.00 95.50 73 THR A O 1
ATOM 543 N N . ALA A 1 74 ? 2.874 -3.431 4.550 1.00 94.75 74 ALA A N 1
ATOM 544 C CA . ALA A 1 74 ? 2.240 -2.169 4.925 1.00 94.75 74 ALA A CA 1
ATOM 545 C C . ALA A 1 74 ? 0.717 -2.322 5.078 1.00 94.75 74 ALA A C 1
ATOM 547 O O . ALA A 1 74 ? 0.149 -1.939 6.105 1.00 94.75 74 ALA A O 1
ATOM 548 N N . GLY A 1 75 ? 0.054 -2.969 4.114 1.00 93.38 75 GLY A N 1
ATOM 549 C CA . GLY A 1 75 ? -1.379 -3.260 4.191 1.00 93.38 75 GLY A CA 1
ATOM 550 C C . GLY A 1 75 ? -1.747 -4.144 5.388 1.00 93.38 75 GLY A C 1
ATOM 551 O O . GLY A 1 75 ? -2.715 -3.864 6.098 1.00 93.38 75 GLY A O 1
ATOM 552 N N . SER A 1 76 ? -0.944 -5.172 5.668 1.00 93.25 76 SER A N 1
ATOM 553 C CA . SER A 1 76 ? -1.140 -6.062 6.818 1.00 93.25 76 SER A CA 1
ATOM 554 C C . SER A 1 76 ? -0.979 -5.327 8.148 1.00 93.25 76 SER A C 1
ATOM 556 O O . SER A 1 76 ? -1.838 -5.459 9.021 1.00 93.25 76 SER A O 1
ATOM 558 N N . VAL A 1 77 ? 0.067 -4.509 8.298 1.00 94.00 77 VAL A N 1
ATOM 559 C CA . VAL A 1 77 ? 0.300 -3.680 9.491 1.00 94.00 77 VAL A CA 1
ATOM 560 C C . VAL A 1 77 ? -0.872 -2.731 9.715 1.00 94.00 77 VAL A C 1
ATOM 562 O O . VAL A 1 77 ? -1.400 -2.664 10.826 1.00 94.00 77 VAL A O 1
ATOM 565 N N . PHE A 1 78 ? -1.349 -2.060 8.664 1.00 93.19 78 PHE A N 1
ATOM 566 C CA . PHE A 1 78 ? -2.521 -1.197 8.767 1.00 93.19 78 PHE A CA 1
ATOM 567 C C . PHE A 1 78 ? -3.762 -1.963 9.243 1.00 93.19 78 PHE A C 1
ATOM 569 O O . PHE A 1 78 ? -4.426 -1.518 10.179 1.00 93.19 78 PHE A O 1
ATOM 576 N N . VAL A 1 79 ? -4.061 -3.130 8.661 1.00 91.94 79 VAL A N 1
ATOM 577 C CA . VAL A 1 79 ? -5.200 -3.964 9.085 1.00 91.94 79 VAL A CA 1
ATOM 578 C C . VAL A 1 79 ? -5.067 -4.390 10.547 1.00 91.94 79 VAL A C 1
ATOM 580 O O . VAL A 1 79 ? -6.047 -4.327 11.293 1.00 91.94 79 VAL A O 1
ATOM 583 N N . LEU A 1 80 ? -3.874 -4.799 10.983 1.00 91.69 80 LEU A N 1
ATOM 584 C CA . LEU A 1 80 ? -3.621 -5.198 12.369 1.00 91.69 80 LEU A CA 1
ATOM 585 C C . LEU A 1 80 ? -3.827 -4.036 13.347 1.00 91.69 80 LEU A C 1
ATOM 587 O O . LEU A 1 80 ? -4.460 -4.229 14.387 1.00 91.69 80 LEU A O 1
ATOM 591 N N . ILE A 1 81 ? -3.363 -2.832 13.004 1.00 91.00 81 ILE A N 1
ATOM 592 C CA . ILE A 1 81 ? -3.596 -1.630 13.812 1.00 91.00 81 ILE A CA 1
ATOM 593 C C . ILE A 1 81 ? -5.089 -1.283 13.813 1.00 91.00 81 ILE A C 1
ATOM 595 O O . ILE A 1 81 ? -5.672 -1.075 14.875 1.00 91.00 81 ILE A O 1
ATOM 599 N N . ALA A 1 82 ? -5.745 -1.293 12.649 1.00 88.88 82 ALA A N 1
ATOM 600 C CA . ALA A 1 82 ? -7.159 -0.952 12.490 1.00 88.88 82 ALA A CA 1
ATOM 601 C C . ALA A 1 82 ? -8.116 -1.895 13.244 1.00 88.88 82 ALA A C 1
ATOM 603 O O . ALA A 1 82 ? -9.233 -1.483 13.577 1.00 88.88 82 ALA A O 1
ATOM 604 N N . ARG A 1 83 ? -7.682 -3.133 13.528 1.00 88.19 83 ARG A N 1
ATOM 605 C CA . ARG A 1 83 ? -8.381 -4.098 14.397 1.00 88.19 83 ARG A CA 1
ATOM 606 C C . ARG A 1 83 ? -8.276 -3.757 15.886 1.00 88.19 83 ARG A C 1
ATOM 608 O O . ARG A 1 83 ? -9.162 -4.140 16.642 1.00 88.19 83 ARG A O 1
ATOM 615 N N . GLN A 1 84 ? -7.217 -3.068 16.306 1.00 87.44 84 GLN A N 1
ATOM 616 C CA . GLN A 1 84 ? -6.959 -2.735 17.713 1.00 87.44 84 GLN A CA 1
ATOM 617 C C . GLN A 1 84 ? -7.422 -1.321 18.080 1.00 87.44 84 GLN A C 1
ATOM 619 O O . GLN A 1 84 ? -7.811 -1.068 19.221 1.00 87.44 84 GLN A O 1
ATOM 624 N N . VAL A 1 85 ? -7.401 -0.387 17.126 1.00 89.06 85 VAL A N 1
ATOM 625 C CA . VAL A 1 85 ? -7.752 1.015 17.373 1.00 89.06 85 VAL A CA 1
ATOM 626 C C . VAL A 1 85 ? -9.203 1.335 17.011 1.00 89.06 85 VAL A C 1
ATOM 628 O O . VAL A 1 85 ? -9.794 0.771 16.091 1.00 89.06 85 VAL A O 1
ATOM 631 N N . LYS A 1 86 ? -9.774 2.319 17.716 1.00 84.50 86 LYS A N 1
ATOM 632 C CA . LYS A 1 86 ? -11.079 2.908 17.373 1.00 84.50 86 LYS A CA 1
ATOM 633 C C . LYS A 1 86 ? -11.010 3.614 16.016 1.00 84.50 86 LYS A C 1
ATOM 635 O O . LYS A 1 86 ? -9.969 4.159 15.660 1.00 84.50 86 LYS A O 1
ATOM 640 N N . GLU A 1 87 ? -12.140 3.706 15.321 1.00 78.50 87 GLU A N 1
ATOM 641 C CA . GLU A 1 87 ? -12.243 4.277 13.967 1.00 78.50 87 GLU A CA 1
ATOM 642 C C . GLU A 1 87 ? -11.616 5.665 13.825 1.00 78.50 87 GLU A C 1
ATOM 644 O O . GLU A 1 87 ? -10.883 5.917 12.872 1.00 78.50 87 GLU A O 1
ATOM 649 N N . LYS A 1 88 ? -11.793 6.525 14.834 1.00 83.69 88 LYS A N 1
ATOM 650 C CA . LYS A 1 88 ? -11.203 7.871 14.875 1.00 83.69 88 LYS A CA 1
ATOM 651 C C . LYS A 1 88 ? -9.669 7.901 14.797 1.00 83.69 88 LYS A C 1
ATOM 653 O O . LYS A 1 88 ? -9.102 8.915 14.416 1.00 83.69 88 LYS A O 1
ATOM 658 N N . HIS A 1 89 ? -8.997 6.808 15.160 1.00 85.62 89 HIS A N 1
ATOM 659 C CA . HIS A 1 89 ? -7.538 6.688 15.101 1.00 85.62 89 HIS A CA 1
ATOM 660 C C . HIS A 1 89 ? -7.054 5.888 13.886 1.00 85.62 89 HIS A C 1
ATOM 662 O O . HIS A 1 89 ? -5.850 5.719 13.711 1.00 85.62 89 HIS A O 1
ATOM 668 N N . ARG A 1 90 ? -7.957 5.404 13.024 1.00 87.19 90 ARG A N 1
ATOM 669 C CA . ARG A 1 90 ? -7.559 4.682 11.809 1.00 87.19 90 ARG A CA 1
ATOM 670 C C . ARG A 1 90 ? -6.896 5.593 10.792 1.00 87.19 90 ARG A C 1
ATOM 672 O O . ARG A 1 90 ? -5.935 5.172 10.169 1.00 87.19 90 ARG A O 1
ATOM 679 N N . LEU A 1 91 ? -7.362 6.834 10.656 1.00 88.94 91 LEU A N 1
ATOM 680 C CA . LEU A 1 91 ? -6.755 7.809 9.749 1.00 88.94 91 LEU A CA 1
ATOM 681 C C . LEU A 1 91 ? -5.301 8.152 10.133 1.00 88.94 91 LEU A C 1
ATOM 683 O O . LEU A 1 91 ? -4.429 7.981 9.287 1.00 88.94 91 LEU A O 1
ATOM 687 N N . PRO A 1 92 ? -4.985 8.561 11.381 1.00 91.75 92 PRO A N 1
ATOM 688 C CA . PRO A 1 92 ? -3.592 8.800 11.759 1.00 91.75 92 PRO A CA 1
ATOM 689 C C . PRO A 1 92 ? -2.738 7.527 11.693 1.00 91.75 92 PRO A C 1
ATOM 691 O O . PRO A 1 92 ? -1.578 7.606 11.302 1.00 91.75 92 PRO A O 1
ATOM 694 N N . ALA A 1 93 ? -3.299 6.348 11.989 1.00 90.81 93 ALA A N 1
ATOM 695 C CA . ALA A 1 93 ? -2.596 5.082 11.782 1.00 90.81 93 ALA A CA 1
ATOM 696 C C . ALA A 1 93 ? -2.281 4.820 10.298 1.00 90.81 93 ALA A C 1
ATOM 698 O O . ALA A 1 93 ? -1.167 4.417 9.979 1.00 90.81 93 ALA A O 1
ATOM 699 N N . ALA A 1 94 ? -3.229 5.080 9.392 1.00 91.56 94 ALA A N 1
ATOM 700 C CA . ALA A 1 94 ? -3.016 4.965 7.950 1.00 91.56 94 ALA A CA 1
ATOM 701 C C . ALA A 1 94 ? -1.908 5.911 7.478 1.00 91.56 94 ALA A C 1
ATOM 703 O O . ALA A 1 94 ? -1.031 5.488 6.734 1.00 91.56 94 ALA A O 1
ATOM 704 N N . LEU A 1 95 ? -1.917 7.162 7.948 1.00 93.88 95 LEU A N 1
ATOM 705 C CA . LEU A 1 95 ? -0.886 8.149 7.619 1.00 93.88 95 LEU A CA 1
ATOM 706 C C . LEU A 1 95 ? 0.496 7.719 8.116 1.00 93.88 95 LEU A C 1
ATOM 708 O O . LEU A 1 95 ? 1.465 7.841 7.376 1.00 93.88 95 LEU A O 1
ATOM 712 N N . LEU A 1 96 ? 0.588 7.176 9.332 1.00 94.69 96 LEU A N 1
ATOM 713 C CA . LEU A 1 96 ? 1.845 6.665 9.880 1.00 94.69 96 LEU A CA 1
ATOM 714 C C . LEU A 1 96 ? 2.386 5.492 9.048 1.00 94.69 96 LEU A C 1
ATOM 716 O O . LEU A 1 96 ? 3.563 5.470 8.699 1.00 94.69 96 LEU A O 1
ATOM 720 N N . VAL A 1 97 ? 1.521 4.532 8.708 1.00 94.12 97 VAL A N 1
ATOM 721 C CA . VAL A 1 97 ? 1.897 3.380 7.877 1.00 94.12 97 VAL A CA 1
ATOM 722 C C . VAL A 1 97 ? 2.297 3.831 6.474 1.00 94.12 97 VAL A C 1
ATOM 724 O O . VAL A 1 97 ? 3.298 3.350 5.955 1.00 94.12 97 VAL A O 1
ATOM 727 N N . ALA A 1 98 ? 1.568 4.776 5.879 1.00 93.19 98 ALA A N 1
ATOM 728 C CA . ALA A 1 98 ? 1.895 5.335 4.572 1.00 93.19 98 ALA A CA 1
ATOM 729 C C . ALA A 1 98 ? 3.235 6.085 4.591 1.00 93.19 98 ALA A C 1
ATOM 731 O O . ALA A 1 98 ? 4.039 5.907 3.684 1.00 93.19 98 ALA A O 1
ATOM 732 N N . ALA A 1 99 ? 3.510 6.869 5.636 1.00 93.75 99 ALA A N 1
ATOM 733 C CA . ALA A 1 99 ? 4.795 7.541 5.802 1.00 93.75 99 ALA A CA 1
ATOM 734 C C . ALA A 1 99 ? 5.947 6.531 5.927 1.00 93.75 99 ALA A C 1
ATOM 736 O O . ALA A 1 99 ? 6.960 6.682 5.253 1.00 93.75 99 ALA A O 1
ATOM 737 N N . GLY A 1 100 ? 5.774 5.471 6.725 1.00 93.12 100 GLY A N 1
ATOM 738 C CA . GLY A 1 100 ? 6.762 4.394 6.837 1.00 93.12 100 GLY A CA 1
ATOM 739 C C . GLY A 1 100 ? 6.964 3.631 5.525 1.00 93.12 100 GLY A C 1
ATOM 740 O O . GLY A 1 100 ? 8.097 3.355 5.145 1.00 93.12 100 GLY A O 1
ATOM 741 N N . PHE A 1 101 ? 5.879 3.344 4.800 1.00 93.62 101 PHE A N 1
ATOM 742 C CA . PHE A 1 101 ? 5.927 2.729 3.473 1.00 93.62 101 PHE A CA 1
ATOM 743 C C . PHE A 1 101 ? 6.722 3.589 2.486 1.00 93.62 101 PHE A C 1
ATOM 745 O O . PHE A 1 101 ? 7.639 3.084 1.849 1.00 93.62 101 PHE A O 1
ATOM 752 N N . LEU A 1 102 ? 6.400 4.883 2.385 1.00 91.69 102 LEU A N 1
ATOM 753 C CA . LEU A 1 102 ? 7.085 5.809 1.482 1.00 91.69 102 LEU A CA 1
ATOM 754 C C . LEU A 1 102 ? 8.550 5.995 1.865 1.00 91.69 102 LEU A C 1
ATOM 756 O O . LEU A 1 102 ? 9.388 6.105 0.980 1.00 91.69 102 LEU A O 1
ATOM 760 N N . TYR A 1 103 ? 8.855 6.003 3.162 1.00 90.88 103 TYR A N 1
ATOM 761 C CA . TYR A 1 103 ? 10.225 6.068 3.649 1.00 90.88 103 TYR A CA 1
ATOM 762 C C . TYR A 1 103 ? 11.032 4.852 3.186 1.00 90.88 103 TYR A C 1
ATOM 764 O O . TYR A 1 103 ? 12.031 5.012 2.495 1.00 90.88 103 TYR A O 1
ATOM 772 N N . VAL A 1 104 ? 10.558 3.636 3.476 1.00 89.94 104 VAL A N 1
ATOM 773 C CA . VAL A 1 104 ? 11.241 2.402 3.052 1.00 89.94 104 VAL A CA 1
ATOM 774 C C . VAL A 1 104 ? 11.326 2.314 1.528 1.00 89.94 104 VAL A C 1
ATOM 776 O O . VAL A 1 104 ? 12.355 1.918 0.994 1.00 89.94 104 VAL A O 1
ATOM 779 N N . TRP A 1 105 ? 10.275 2.714 0.813 1.00 89.38 105 TRP A N 1
ATOM 780 C CA . TRP A 1 105 ? 10.297 2.738 -0.644 1.00 89.38 105 TRP A CA 1
ATOM 781 C C . TRP A 1 105 ? 11.334 3.721 -1.196 1.00 89.38 105 TRP A C 1
ATOM 783 O O . TRP A 1 105 ? 12.067 3.362 -2.110 1.00 89.38 105 TRP A O 1
ATOM 793 N N . ALA A 1 106 ? 11.439 4.928 -0.636 1.00 88.06 106 ALA A N 1
ATOM 794 C CA . ALA A 1 106 ? 12.427 5.917 -1.060 1.00 88.06 106 ALA A CA 1
ATOM 795 C C . ALA A 1 106 ? 13.865 5.448 -0.792 1.00 88.06 106 ALA A C 1
ATOM 797 O O . ALA A 1 106 ? 14.735 5.647 -1.638 1.00 88.06 106 ALA A O 1
ATOM 798 N N . GLU A 1 107 ? 14.108 4.788 0.342 1.00 86.19 107 GLU A N 1
ATOM 799 C CA . GLU A 1 107 ? 15.408 4.176 0.647 1.00 86.19 107 GLU A CA 1
ATOM 800 C C . GLU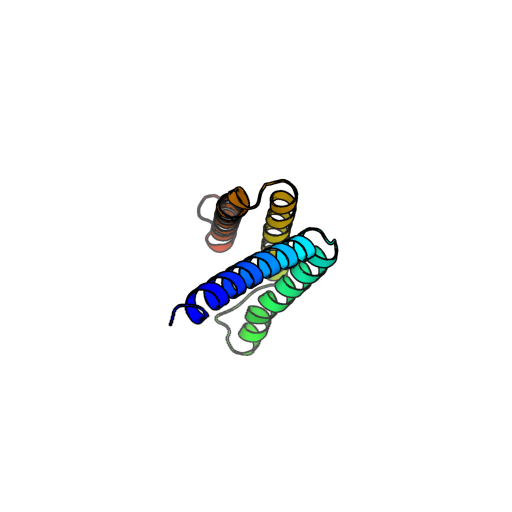 A 1 107 ? 15.774 3.095 -0.371 1.00 86.19 107 GLU A C 1
ATOM 802 O O . GLU A 1 107 ? 16.896 3.069 -0.861 1.00 86.19 107 GLU A O 1
ATOM 807 N N . LEU A 1 108 ? 14.821 2.235 -0.738 1.00 83.44 108 LEU A N 1
ATOM 808 C CA . LEU A 1 108 ? 15.058 1.144 -1.687 1.00 83.44 108 LEU A CA 1
ATOM 809 C C . LEU A 1 108 ? 15.171 1.622 -3.142 1.00 83.44 108 LEU A C 1
ATOM 811 O O . LEU A 1 108 ? 15.968 1.078 -3.895 1.00 83.44 108 LEU A O 1
ATOM 815 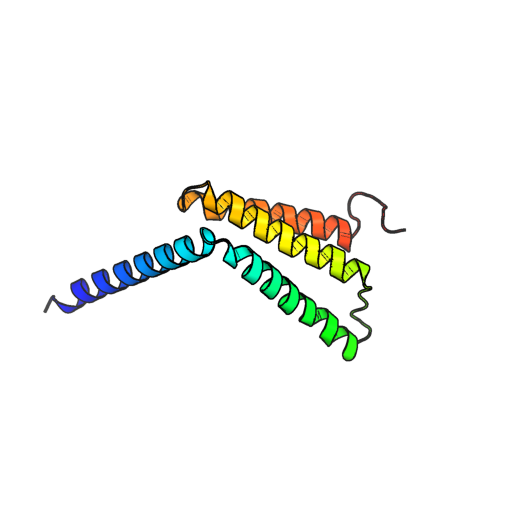N N . ALA A 1 109 ? 14.373 2.613 -3.546 1.00 77.69 109 ALA A N 1
ATOM 816 C CA . ALA A 1 109 ? 14.296 3.072 -4.933 1.00 77.69 109 ALA A CA 1
ATOM 817 C C . ALA A 1 109 ? 15.345 4.133 -5.283 1.00 77.69 109 ALA A C 1
ATOM 819 O O . ALA A 1 109 ? 15.771 4.220 -6.431 1.00 77.69 109 ALA A O 1
ATOM 820 N N . VAL A 1 110 ? 15.717 4.979 -4.319 1.00 76.44 110 VAL A N 1
ATOM 821 C CA . VAL A 1 110 ? 16.615 6.120 -4.552 1.00 76.44 110 VAL A CA 1
ATOM 822 C C . VAL A 1 110 ? 17.929 5.974 -3.775 1.00 76.44 110 VAL A C 1
ATOM 824 O O . VAL A 1 110 ? 18.897 6.643 -4.118 1.00 76.44 110 VAL A O 1
ATOM 827 N N . GLY A 1 111 ? 18.008 5.100 -2.761 1.00 67.69 111 GLY A N 1
ATOM 828 C CA . GLY A 1 111 ? 19.247 4.876 -2.003 1.00 67.69 111 GLY A CA 1
ATOM 829 C C . GLY A 1 111 ? 19.671 6.078 -1.155 1.00 67.69 111 GLY A C 1
ATOM 830 O O . GLY A 1 111 ? 20.859 6.342 -1.013 1.00 67.69 111 GLY A O 1
ATOM 831 N N . ILE A 1 112 ? 18.715 6.854 -0.630 1.00 62.38 112 ILE A N 1
ATOM 832 C CA . ILE A 1 112 ? 18.983 8.204 -0.101 1.00 62.38 112 ILE A CA 1
ATOM 833 C C . ILE A 1 112 ? 19.922 8.202 1.121 1.00 62.38 112 ILE A C 1
ATOM 835 O O . ILE A 1 112 ? 20.698 9.147 1.265 1.00 62.38 112 ILE A O 1
ATOM 839 N N . PHE A 1 113 ? 19.882 7.188 1.997 1.00 58.12 113 PHE A N 1
ATOM 840 C CA . PHE A 1 113 ? 20.650 7.224 3.254 1.00 58.12 113 PHE A CA 1
ATOM 841 C C . PHE A 1 113 ? 21.711 6.142 3.417 1.00 58.12 113 PHE A C 1
ATOM 843 O O . PHE A 1 113 ? 22.583 6.267 4.280 1.00 58.12 113 PHE A O 1
ATOM 850 N N . THR A 1 114 ? 21.671 5.084 2.618 1.00 57.31 114 THR A N 1
ATOM 851 C CA . THR A 1 114 ? 22.618 3.980 2.738 1.00 57.31 114 THR A CA 1
ATOM 852 C C . THR A 1 114 ? 22.985 3.511 1.337 1.00 57.31 114 THR A C 1
ATOM 854 O O . THR A 1 114 ? 22.107 3.034 0.628 1.00 57.31 114 THR A O 1
ATOM 857 N N . ASP A 1 115 ? 24.252 3.661 0.945 1.00 57.81 115 ASP A N 1
ATOM 858 C CA . ASP A 1 115 ? 24.869 3.185 -0.310 1.00 57.81 115 ASP A CA 1
ATOM 859 C C . ASP A 1 115 ? 24.797 1.637 -0.436 1.00 57.81 115 ASP A C 1
ATOM 861 O O . ASP A 1 115 ? 25.804 0.940 -0.496 1.00 57.81 115 ASP A O 1
ATOM 865 N N . TRP A 1 116 ? 23.600 1.046 -0.416 1.00 58.84 116 TRP A N 1
ATOM 866 C CA . TRP A 1 116 ? 23.362 -0.366 -0.761 1.00 58.84 116 TRP A CA 1
ATOM 867 C C . TRP A 1 116 ? 23.134 -0.557 -2.267 1.00 58.84 116 TRP A C 1
ATOM 869 O O . TRP A 1 116 ? 22.956 -1.685 -2.717 1.00 58.84 116 TRP A O 1
ATOM 879 N N . GLY A 1 117 ? 23.119 0.542 -3.029 1.00 55.44 117 GLY A N 1
ATOM 880 C CA . GLY A 1 117 ? 22.835 0.598 -4.463 1.00 55.44 117 GLY A CA 1
ATOM 881 C C . GLY A 1 117 ? 24.058 0.878 -5.343 1.00 55.44 117 GLY A C 1
ATOM 882 O O . GLY A 1 117 ? 23.921 1.614 -6.319 1.00 55.44 117 GLY A O 1
ATOM 883 N N . SER A 1 118 ? 25.233 0.325 -5.011 1.00 49.91 118 SER A N 1
ATOM 884 C CA . SER A 1 118 ? 26.395 0.268 -5.919 1.00 49.91 118 SER A CA 1
ATOM 885 C C . SER A 1 118 ? 26.948 -1.144 -6.044 1.00 49.91 118 SER A C 1
ATOM 887 O O . SER A 1 118 ? 27.247 -1.722 -4.972 1.00 49.91 118 SER A O 1
#

Sequence (118 aa):
MEPAAATAAHSVTAEGTLMIAAANKLLMHNRVFAWLALATGVLLLIPLVAMQFTAEVDWDATDFIVMGGLIFTAGSVFVLIARQVKEKHRLPAALLVAAGFLYVWAELAVGIFTDWGS

Radius of gyration: 20.1 Å; chains: 1; bounding box: 70×34×42 Å

pLDDT: mean 85.22, std 11.03, range [49.91, 96.12]

Secondary structure (DSSP, 8-state):
--SHHHHHHHHHHHHHHHHHHHHHHHHHSTHHHHHHHHHHHHHHHHHHHHTTT-SS----HHHHHHHHHHHHHHHHHHHHHHHHS-GGGHHHHHHHHHHHHHHHHHHHHH--SS----

Foldseek 3Di:
DPPPVVVVVVVVVVVVVVVVVVVLVLLPDPCVLVVQLVVLVVVLVVLVVVVVVDPVRDDDPVNSVVSSCLSSVLSVQLSVVPNVDDPVCSVVSNVVSVVVSVVVVCCVPVVVPHPPPD

Organism: NCBI:txid1446479